Protein AF-A0A6B3HSZ7-F1 (afdb_monomer)

pLDDT: mean 77.11, std 15.92, range [40.75, 95.19]

Mean predicted aligned error: 15.11 Å

Solvent-accessible surface area (backbone atoms only — not comparable to full-atom values): 8327 Å² total; per-residue (Å²): 141,85,83,85,80,82,83,80,80,87,78,81,90,77,76,87,71,85,72,81,62,72,64,65,71,65,63,73,73,67,71,48,72,68,54,49,53,50,51,53,50,52,52,49,50,51,51,54,55,53,49,64,74,47,51,66,63,58,46,50,71,54,46,53,59,50,51,51,50,48,44,48,56,66,67,38,12,58,60,53,11,47,72,71,76,44,48,40,68,58,40,45,69,59,47,51,60,55,53,50,51,54,50,51,52,53,52,51,49,57,50,50,51,53,54,50,51,40,58,76,70,42,50,65,60,55,53,71,74,44,102,60,68,76,88,80,108

Sequence (137 aa):
MSSTTTTLPPAPAGSAGPAPSKAAVAEEGRIGLRANLRHIGALARRNLLQIKKDPESMFDVLLMPIVFIVLFVYVFGGSVGASLGGNRHDYVNYLVPGLMAMMGMNIAMAVGTGVNDDFRKGVMDRFRTMPIARSSV

Secondary structure (DSSP, 8-state):
------PPPPPP----PPPP-HHHHHHTT---HHHHHHHHHHHHHHHHHHHTT-HHHHHHHHHHHHHHHHIIIIIIHHHHHHHTTS-HHHHHHHHHHHHHHHHHHHHHHHHHHHHHHHHHTTHHHHHHHSS--GGG-

Foldseek 3Di:
DDDPDDDDDDDDDDDDDDDDPPVVVVVVPCCDPVNVVVVVVVVVVVVVVVCVVCVVVVCCLVVVLVVVCCCCLPVVLQVVCVVVVHHSVVSCVVVVVVSVVVVVVVVVVVVVVVVVVCVVVCVVVVCVPDPDDPVVD

Radius of gyration: 31.3 Å; Cα contacts (8 Å, |Δi|>4): 35; chains: 1; bounding box: 74×60×81 Å

Structure (mmCIF, N/CA/C/O backbone):
data_AF-A0A6B3HSZ7-F1
#
_entry.id   AF-A0A6B3HSZ7-F1
#
loop_
_atom_site.group_PDB
_atom_site.id
_atom_site.type_symbol
_atom_site.label_atom_id
_atom_site.label_alt_id
_atom_site.label_comp_id
_atom_site.label_asym_id
_atom_site.label_entity_id
_atom_site.label_seq_id
_atom_site.pdbx_PDB_ins_code
_atom_site.Cartn_x
_atom_site.Cartn_y
_atom_site.Cartn_z
_atom_site.occupancy
_atom_site.B_iso_or_equiv
_atom_site.auth_seq_id
_atom_site.auth_comp_id
_atom_site.auth_asym_id
_atom_site.auth_atom_id
_atom_site.pdbx_PDB_model_num
ATOM 1 N N . MET A 1 1 ? -50.588 41.895 49.022 1.00 47.69 1 MET A N 1
ATOM 2 C CA . MET A 1 1 ? -50.076 40.938 50.024 1.00 47.69 1 MET A CA 1
ATOM 3 C C . MET A 1 1 ? -50.797 39.626 49.811 1.00 47.69 1 MET A C 1
ATOM 5 O O . MET A 1 1 ? -52.017 39.675 49.779 1.00 47.69 1 MET A O 1
ATOM 9 N N . SER A 1 2 ? -50.056 38.543 49.560 1.00 40.84 2 SER A N 1
ATOM 10 C CA . SER A 1 2 ? -50.373 37.147 49.923 1.00 40.84 2 SER A CA 1
ATOM 11 C C . SER A 1 2 ? -49.455 36.224 49.125 1.00 40.84 2 SER A C 1
ATOM 13 O O . SER A 1 2 ? -49.777 35.769 48.033 1.00 40.84 2 SER A O 1
ATOM 15 N N . SER A 1 3 ? -48.258 36.035 49.672 1.00 44.22 3 SER A N 1
ATOM 16 C CA . SER A 1 3 ? -47.279 35.049 49.237 1.00 44.22 3 SER A CA 1
ATOM 17 C C . SER A 1 3 ? -47.717 33.690 49.784 1.00 44.22 3 SER A C 1
ATOM 19 O O . SER A 1 3 ? -47.671 33.474 50.993 1.00 44.22 3 SER A O 1
ATOM 21 N N . THR A 1 4 ? -48.178 32.784 48.924 1.00 44.56 4 THR A N 1
ATOM 22 C CA . THR A 1 4 ? -48.550 31.424 49.337 1.00 44.56 4 THR A CA 1
ATOM 23 C C . THR A 1 4 ? -47.287 30.572 49.432 1.00 44.56 4 THR A C 1
ATOM 25 O O . THR A 1 4 ? -46.839 29.969 48.461 1.00 44.56 4 THR A O 1
ATOM 28 N N . THR A 1 5 ? -46.684 30.574 50.619 1.00 46.56 5 THR A N 1
ATOM 29 C CA . THR A 1 5 ? -45.600 29.672 51.019 1.00 46.56 5 THR A CA 1
ATOM 30 C C . THR A 1 5 ? -46.191 28.295 51.318 1.00 46.56 5 THR A C 1
ATOM 32 O O . THR A 1 5 ? -46.771 28.085 52.380 1.00 46.56 5 THR A O 1
ATOM 35 N N . THR A 1 6 ? -46.051 27.351 50.389 1.00 46.28 6 THR A N 1
ATOM 36 C CA . THR A 1 6 ? -46.341 25.932 50.641 1.00 46.28 6 THR A CA 1
ATOM 37 C C . THR A 1 6 ? -45.108 25.284 51.268 1.00 46.28 6 THR A C 1
ATOM 39 O O . THR A 1 6 ? -44.075 25.138 50.618 1.00 46.28 6 THR A O 1
ATOM 42 N N . THR A 1 7 ? -45.204 24.919 52.544 1.00 40.75 7 THR A N 1
ATOM 43 C CA . THR A 1 7 ? -44.197 24.149 53.281 1.00 40.75 7 THR A CA 1
ATOM 44 C C . THR A 1 7 ? -44.330 22.657 52.950 1.00 40.75 7 THR A C 1
ATOM 46 O O . THR A 1 7 ? -45.409 22.078 53.062 1.00 40.75 7 THR A O 1
ATOM 49 N N . LEU A 1 8 ? -43.236 22.024 52.517 1.00 44.47 8 LEU A N 1
ATOM 50 C CA . LEU A 1 8 ? -43.167 20.579 52.266 1.00 44.47 8 LEU A CA 1
ATOM 51 C C . LEU A 1 8 ? -42.765 19.846 53.570 1.00 44.47 8 LEU A C 1
ATOM 53 O O . LEU A 1 8 ? -41.844 20.313 54.245 1.00 44.47 8 LEU A O 1
ATOM 57 N N . PRO A 1 9 ? -43.400 18.718 53.943 1.00 62.78 9 PRO A N 1
ATOM 58 C CA . PRO A 1 9 ? -42.983 17.903 55.088 1.00 62.78 9 PRO A CA 1
ATOM 59 C C . PRO A 1 9 ? -41.634 17.183 54.854 1.00 62.78 9 PRO A C 1
ATOM 61 O O . PRO A 1 9 ? -41.284 16.896 53.706 1.00 62.78 9 PRO A O 1
ATOM 64 N N . PRO A 1 10 ? -40.874 16.857 55.921 1.00 55.78 10 PRO A N 1
ATOM 65 C CA . PRO A 1 10 ? -39.601 16.146 55.808 1.00 55.78 10 PRO A CA 1
ATOM 66 C C . PRO A 1 10 ? -39.814 14.690 55.366 1.00 55.78 10 PRO A C 1
ATOM 68 O O . PRO A 1 10 ? -40.567 13.939 55.987 1.00 55.78 10 PRO A O 1
ATOM 71 N N . ALA A 1 11 ? -39.137 14.292 54.287 1.00 52.91 11 ALA A N 1
ATOM 72 C CA . ALA A 1 11 ? -39.151 12.922 53.783 1.00 52.91 11 ALA A CA 1
ATOM 73 C C . ALA A 1 11 ? -38.368 11.977 54.722 1.00 52.91 11 ALA A C 1
ATOM 75 O O . ALA A 1 11 ? -37.278 12.338 55.177 1.00 52.91 11 ALA A O 1
ATOM 76 N N . PRO A 1 12 ? -38.879 10.765 55.007 1.00 52.53 12 PRO A N 1
ATOM 77 C CA . PRO A 1 12 ? -38.176 9.788 55.828 1.00 52.53 12 PRO A CA 1
ATOM 78 C C . PRO A 1 12 ? -36.929 9.267 55.102 1.00 52.53 12 PRO A C 1
ATOM 80 O O . PRO A 1 12 ? -36.990 8.821 53.957 1.00 52.53 12 PRO A O 1
ATOM 83 N N . ALA A 1 13 ? -35.788 9.304 55.790 1.00 57.75 13 ALA A N 1
ATOM 84 C CA . ALA A 1 13 ? -34.566 8.632 55.372 1.00 57.75 13 ALA A CA 1
ATOM 85 C C . ALA A 1 13 ? -34.797 7.111 55.377 1.00 57.75 13 ALA A C 1
ATOM 87 O O . ALA A 1 13 ? -34.996 6.517 56.436 1.00 57.75 13 ALA A O 1
ATOM 88 N N . GLY A 1 14 ? -34.792 6.480 54.200 1.00 43.47 14 GLY A N 1
ATOM 89 C CA . GLY A 1 14 ? -35.093 5.055 54.080 1.00 43.47 14 GLY A CA 1
ATOM 90 C C . GLY A 1 14 ? -34.527 4.397 52.824 1.00 43.47 14 GLY A C 1
ATOM 91 O O . GLY A 1 14 ? -34.981 4.651 51.716 1.00 43.47 14 GLY A O 1
ATOM 92 N N . SER A 1 15 ? -33.586 3.480 53.059 1.00 44.62 15 SER A N 1
ATOM 93 C CA . SER A 1 15 ? -33.028 2.452 52.165 1.00 44.62 15 SER A CA 1
ATOM 94 C C . SER A 1 15 ? -32.170 2.917 50.981 1.00 44.62 15 SER A C 1
ATOM 96 O O . SER A 1 15 ? -32.644 3.193 49.884 1.00 44.62 15 SER A O 1
ATOM 98 N N . ALA A 1 16 ? -30.852 2.890 51.197 1.00 48.72 16 ALA A N 1
ATOM 99 C CA . ALA A 1 16 ? -29.875 2.751 50.128 1.00 48.72 16 ALA A CA 1
ATOM 100 C C . ALA A 1 16 ? -30.209 1.493 49.304 1.00 48.72 16 ALA A C 1
ATOM 102 O O . ALA A 1 16 ? -30.143 0.375 49.816 1.00 48.72 16 ALA A O 1
ATOM 103 N N . GLY A 1 17 ? -30.605 1.683 48.044 1.00 45.69 17 GLY A N 1
ATOM 104 C CA . GLY A 1 17 ? -30.780 0.588 47.092 1.00 45.69 17 GLY A CA 1
ATOM 105 C C . GLY A 1 17 ? -29.460 -0.168 46.886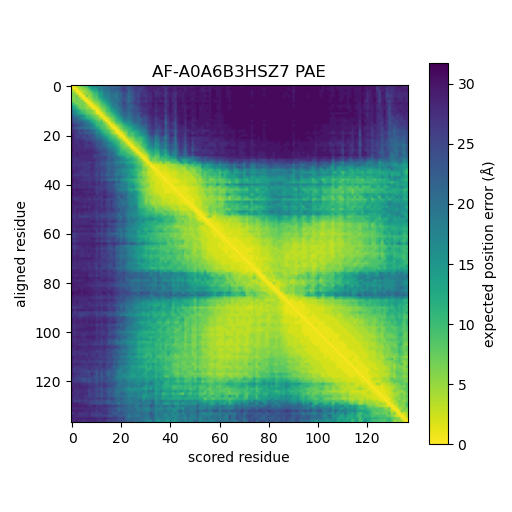 1.00 45.69 17 GLY A C 1
ATOM 106 O O . GLY A 1 17 ? -28.389 0.433 47.018 1.00 45.69 17 GLY A O 1
ATOM 107 N N . PRO A 1 18 ? -29.503 -1.479 46.590 1.00 52.59 18 PRO A N 1
ATOM 108 C CA . PRO A 1 18 ? -28.300 -2.284 46.447 1.00 52.59 18 PRO A CA 1
ATOM 109 C C . PRO A 1 18 ? -27.429 -1.701 45.332 1.00 52.59 18 PRO A C 1
ATOM 111 O O . PRO A 1 18 ? -27.864 -1.557 44.189 1.00 52.59 18 PRO A O 1
ATOM 114 N N . ALA A 1 19 ? -26.201 -1.327 45.694 1.00 52.53 19 ALA A N 1
ATOM 115 C CA . ALA A 1 19 ? -25.205 -0.829 44.760 1.00 52.53 19 ALA A CA 1
ATOM 116 C C . ALA A 1 19 ? -25.041 -1.825 43.596 1.00 52.53 19 ALA A C 1
ATOM 118 O O . ALA A 1 19 ? -25.022 -3.036 43.845 1.00 52.53 19 ALA A O 1
ATOM 119 N N . PRO A 1 20 ? -24.906 -1.359 42.339 1.00 55.16 20 PRO A N 1
ATOM 120 C CA . PRO A 1 20 ? -24.653 -2.249 41.218 1.00 55.16 20 PRO A CA 1
ATOM 121 C C . PRO A 1 20 ? -23.401 -3.069 41.529 1.00 55.16 20 PRO A C 1
ATOM 123 O O . PRO A 1 20 ? -22.331 -2.525 41.815 1.00 55.16 20 PRO A O 1
ATOM 126 N N . SER A 1 21 ? -23.572 -4.390 41.548 1.00 48.72 21 SER A N 1
ATOM 127 C CA . SER A 1 21 ? -22.512 -5.341 41.845 1.00 48.72 21 SER A CA 1
ATOM 128 C C . SER A 1 21 ? -21.332 -5.090 40.907 1.00 48.72 21 SER A C 1
ATOM 130 O O . SER A 1 21 ? -21.394 -5.397 39.716 1.00 48.72 21 SER A O 1
ATOM 132 N N . LYS A 1 22 ? -20.233 -4.552 41.454 1.00 53.38 22 LYS A N 1
ATOM 133 C CA . LYS A 1 22 ? -18.934 -4.393 40.772 1.00 53.38 22 LYS A CA 1
ATOM 134 C C . LYS A 1 22 ? -18.437 -5.697 40.126 1.00 53.38 22 LYS A C 1
ATOM 136 O O . LYS A 1 22 ? -17.559 -5.644 39.273 1.00 53.38 22 LYS A O 1
ATOM 141 N N . ALA A 1 23 ? -18.993 -6.848 40.512 1.00 48.41 23 ALA A N 1
ATOM 142 C CA . ALA A 1 23 ? -18.659 -8.148 39.950 1.00 48.41 23 ALA A CA 1
ATOM 143 C C . ALA A 1 23 ? -19.153 -8.338 38.503 1.00 48.41 23 ALA A C 1
ATOM 145 O O . ALA A 1 23 ? -18.459 -8.987 37.729 1.00 48.41 23 ALA A O 1
ATOM 146 N N . ALA A 1 24 ? -20.280 -7.731 38.104 1.00 49.28 24 ALA A N 1
ATOM 147 C CA . ALA A 1 24 ? -20.825 -7.90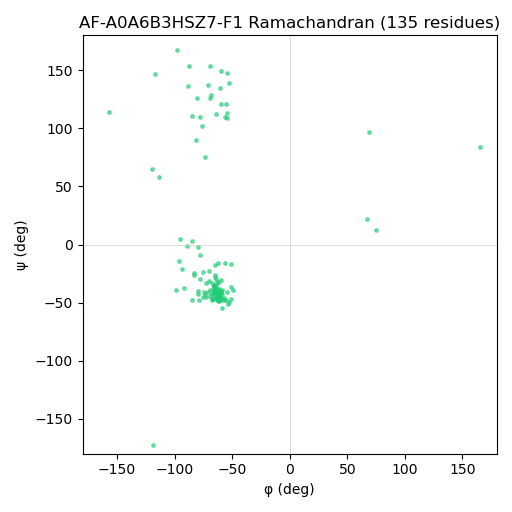6 36.750 1.00 49.28 24 ALA A CA 1
ATOM 148 C C . ALA A 1 24 ? -19.905 -7.306 35.667 1.00 49.28 24 ALA A C 1
ATOM 150 O O . ALA A 1 24 ? -19.708 -7.896 34.613 1.00 49.28 24 ALA A O 1
ATOM 151 N N . VAL A 1 25 ? -19.250 -6.180 35.971 1.00 52.31 25 VAL A N 1
ATOM 152 C CA . VAL A 1 25 ? -18.326 -5.489 35.050 1.00 52.31 25 VAL A CA 1
ATOM 153 C C . VAL A 1 25 ? -16.974 -6.212 34.938 1.00 52.31 25 VAL A C 1
ATOM 155 O O . VAL A 1 25 ? -16.267 -6.063 33.944 1.00 52.31 25 VAL A O 1
ATOM 158 N N . ALA A 1 26 ? -16.598 -7.008 35.945 1.00 51.28 26 ALA A N 1
ATOM 159 C CA . ALA A 1 26 ? -15.312 -7.705 35.981 1.00 51.28 26 ALA A CA 1
ATOM 160 C C . ALA A 1 26 ? -15.321 -9.030 35.191 1.00 51.28 26 ALA A C 1
ATOM 162 O O . ALA A 1 26 ? -14.273 -9.454 34.700 1.00 51.28 26 ALA A O 1
ATOM 163 N N . GLU A 1 27 ? -16.487 -9.671 35.039 1.00 52.56 27 GLU A N 1
ATOM 164 C CA . GLU A 1 27 ? -16.645 -10.907 34.253 1.00 52.56 27 GLU A CA 1
ATOM 165 C C . GLU A 1 27 ? -16.819 -10.667 32.745 1.00 52.56 27 GLU A C 1
ATOM 167 O O . GLU A 1 27 ? -16.429 -11.515 31.941 1.00 52.56 27 GLU A O 1
ATOM 172 N N . GLU A 1 28 ? -17.298 -9.486 32.344 1.00 54.91 28 GLU A N 1
ATOM 173 C CA . GLU A 1 28 ? -17.499 -9.084 30.939 1.00 54.91 28 GLU A CA 1
ATOM 174 C C . GLU A 1 28 ? -16.183 -9.052 30.117 1.00 54.91 28 GLU A C 1
ATOM 176 O O . GLU A 1 28 ? -16.187 -9.046 28.887 1.00 54.91 28 GLU A O 1
ATOM 181 N N . GLY A 1 29 ? -15.025 -9.056 30.792 1.00 58.62 29 GLY A N 1
ATOM 182 C CA . GLY A 1 29 ? -13.701 -8.836 30.201 1.00 58.62 29 GLY A CA 1
ATOM 183 C C . GLY A 1 29 ? -12.956 -10.074 29.685 1.00 58.62 29 GLY A C 1
ATOM 184 O O . GLY A 1 29 ? -11.845 -9.934 29.174 1.00 58.62 29 GLY A O 1
ATOM 185 N N . ARG A 1 30 ? -13.504 -11.292 29.799 1.00 60.66 30 ARG A N 1
ATOM 186 C CA . ARG A 1 30 ? -12.802 -12.527 29.382 1.00 60.66 30 ARG A CA 1
ATOM 187 C C . ARG A 1 30 ? -13.478 -13.193 28.193 1.00 60.66 30 ARG A C 1
ATOM 189 O O . ARG A 1 30 ? -13.840 -14.366 28.243 1.00 60.66 30 ARG A O 1
ATOM 196 N N . ILE A 1 31 ? -13.606 -12.461 27.086 1.00 62.91 31 ILE A N 1
ATOM 197 C CA . ILE A 1 31 ? -13.966 -13.055 25.794 1.00 62.91 31 ILE A CA 1
ATOM 198 C C . ILE A 1 31 ? -12.928 -14.146 25.494 1.00 62.91 31 ILE A C 1
ATOM 200 O O . ILE A 1 31 ? -11.753 -13.862 25.253 1.00 62.91 31 ILE A O 1
ATOM 204 N N . GLY A 1 32 ? -13.341 -15.415 25.552 1.00 74.19 32 GLY A N 1
ATOM 205 C CA . GLY A 1 32 ? -12.442 -16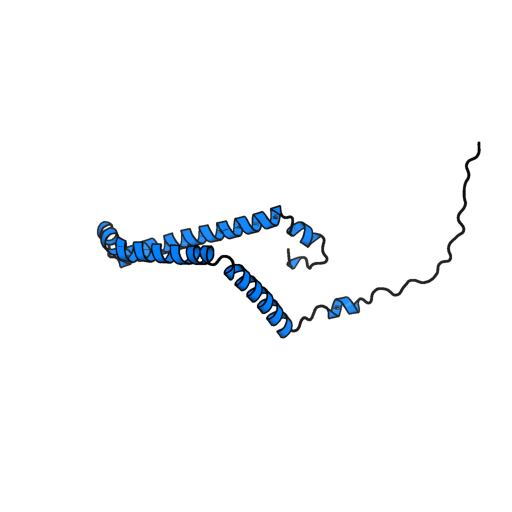.538 25.299 1.00 74.19 32 GLY A CA 1
ATOM 206 C C . GLY A 1 32 ? -11.761 -16.396 23.936 1.00 74.19 32 GLY A C 1
ATOM 207 O O . GLY A 1 32 ? -12.350 -15.873 22.990 1.00 74.19 32 GLY A O 1
ATOM 208 N N . LEU A 1 33 ? -10.525 -16.879 23.804 1.00 74.00 33 LEU A N 1
ATOM 209 C CA . LEU A 1 33 ? -9.720 -16.746 22.579 1.00 74.00 33 LEU A CA 1
ATOM 210 C C . LEU A 1 33 ? -10.489 -17.215 21.325 1.00 74.00 33 LEU A C 1
ATOM 212 O O . LEU A 1 33 ? -10.455 -16.573 20.280 1.00 74.00 33 LEU A O 1
ATOM 216 N N . ARG A 1 34 ? -11.303 -18.269 21.465 1.00 78.12 34 ARG A N 1
ATOM 217 C CA . ARG A 1 34 ? -12.209 -18.767 20.415 1.00 78.12 34 ARG A CA 1
ATOM 218 C C . ARG A 1 34 ? -13.312 -17.775 20.030 1.00 78.12 34 ARG A C 1
ATOM 220 O O . ARG A 1 34 ? -13.650 -17.679 18.856 1.00 78.12 34 ARG A O 1
ATOM 227 N N . ALA A 1 35 ? -13.880 -17.050 20.990 1.00 82.00 35 ALA A N 1
ATOM 228 C CA . ALA A 1 35 ? -14.881 -16.021 20.723 1.00 82.00 35 ALA A CA 1
ATOM 229 C C . ALA A 1 35 ? -14.242 -14.797 20.044 1.00 82.00 35 ALA A C 1
ATOM 231 O O . ALA A 1 35 ? -14.777 -14.325 19.045 1.00 82.00 35 ALA A O 1
ATOM 232 N N . ASN A 1 36 ? -13.047 -14.376 20.474 1.00 84.75 36 ASN A N 1
ATOM 233 C CA . ASN A 1 36 ? -12.271 -13.331 19.794 1.00 84.75 36 ASN A CA 1
ATOM 234 C C . ASN A 1 36 ? -11.983 -13.685 18.326 1.00 84.75 36 ASN A C 1
ATOM 236 O O . ASN A 1 36 ? -12.269 -12.894 17.430 1.00 84.75 36 ASN A O 1
ATOM 240 N N . LEU A 1 37 ? -11.511 -14.907 18.057 1.00 86.88 37 LEU A N 1
ATOM 241 C CA . LEU A 1 37 ? -11.274 -15.376 16.688 1.00 86.88 37 LEU A CA 1
ATOM 242 C C . LEU A 1 37 ? -12.560 -15.400 15.845 1.00 86.88 37 LEU A C 1
ATOM 244 O O . LEU A 1 37 ? -12.534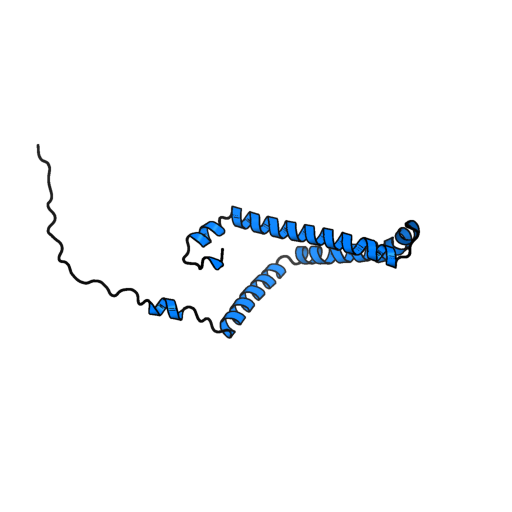 -15.024 14.674 1.00 86.88 37 LEU A O 1
ATOM 248 N N . ARG A 1 38 ? -13.703 -15.783 16.432 1.00 88.00 38 ARG A N 1
ATOM 249 C CA . ARG A 1 38 ? -15.008 -15.732 15.749 1.00 88.00 38 ARG A CA 1
ATOM 250 C C . ARG A 1 38 ? -15.433 -14.301 15.420 1.00 88.00 38 ARG A C 1
ATOM 252 O O . ARG A 1 38 ? -15.957 -14.074 14.332 1.00 88.00 38 ARG A O 1
ATOM 259 N N . HIS A 1 39 ? -15.195 -13.349 16.318 1.00 85.50 39 HIS A N 1
ATOM 260 C CA . HIS A 1 39 ? -15.496 -11.935 16.087 1.00 85.50 39 HIS A CA 1
ATOM 261 C C . HIS A 1 39 ? -14.610 -11.331 14.995 1.00 85.50 39 HIS A C 1
ATOM 263 O O . HIS A 1 39 ? -15.137 -10.724 14.063 1.00 85.50 39 HIS A O 1
ATOM 269 N N . ILE A 1 40 ? -13.295 -11.563 15.054 1.00 87.81 40 ILE A N 1
ATOM 270 C CA . ILE A 1 40 ? -12.347 -11.146 14.011 1.00 87.81 40 ILE A CA 1
ATOM 271 C C . ILE A 1 40 ? -12.758 -11.746 12.663 1.00 87.81 40 ILE A C 1
ATOM 273 O O . ILE A 1 40 ? -12.846 -11.029 11.672 1.00 87.81 40 ILE A O 1
ATOM 277 N N . GLY A 1 41 ? -13.098 -13.038 12.633 1.00 91.50 41 GLY A N 1
ATOM 278 C CA . GLY A 1 41 ? -13.568 -13.714 11.425 1.00 91.50 41 GLY A CA 1
ATOM 279 C C . GLY A 1 41 ? -14.873 -13.132 10.870 1.00 91.50 41 GLY A C 1
ATOM 280 O O . GLY A 1 41 ? -15.004 -12.961 9.660 1.00 91.50 41 GLY A O 1
ATOM 281 N N . ALA A 1 42 ? -15.833 -12.776 11.728 1.00 88.56 42 ALA A N 1
ATOM 282 C CA . ALA A 1 42 ? -17.086 -12.148 11.307 1.00 88.56 42 ALA A CA 1
ATOM 283 C C . ALA A 1 42 ? -16.868 -10.732 10.745 1.00 88.56 42 ALA A C 1
ATOM 285 O O . ALA A 1 42 ? -17.437 -10.388 9.706 1.00 88.56 42 ALA A O 1
ATOM 286 N N . LEU A 1 43 ? -16.013 -9.934 11.392 1.00 86.50 43 LEU A N 1
ATOM 287 C CA . LEU A 1 43 ? -15.595 -8.611 10.919 1.00 86.50 43 LEU A CA 1
ATOM 288 C C . LEU A 1 43 ? -14.858 -8.708 9.578 1.00 86.50 43 LEU A C 1
ATOM 290 O O . LEU A 1 43 ? -15.214 -7.996 8.641 1.00 86.50 43 LEU A O 1
ATOM 294 N N . ALA A 1 44 ? -13.903 -9.632 9.455 1.00 86.81 44 ALA A N 1
ATOM 295 C CA . ALA A 1 44 ? -13.167 -9.885 8.219 1.00 86.81 44 ALA A CA 1
ATOM 296 C C . ALA A 1 44 ? -14.104 -10.332 7.090 1.00 86.81 44 ALA A C 1
ATOM 298 O O . ALA A 1 44 ? -14.041 -9.795 5.988 1.00 86.81 44 ALA A O 1
ATOM 299 N N . ARG A 1 45 ? -15.043 -11.247 7.369 1.00 88.38 45 ARG A N 1
ATOM 300 C CA . ARG A 1 45 ? -16.048 -11.690 6.393 1.00 88.38 45 ARG A CA 1
ATOM 301 C C . ARG A 1 45 ? -16.931 -10.535 5.933 1.00 88.38 45 ARG A C 1
ATOM 303 O O . ARG A 1 45 ? -17.198 -10.423 4.740 1.00 88.38 45 ARG A O 1
ATOM 310 N N . ARG A 1 46 ? -17.382 -9.675 6.853 1.00 88.25 46 ARG A N 1
ATOM 311 C CA . ARG A 1 46 ? -18.153 -8.469 6.515 1.00 88.25 46 ARG A CA 1
ATOM 312 C C . ARG A 1 46 ? -17.342 -7.534 5.618 1.00 88.25 46 ARG A C 1
ATOM 314 O O . ARG A 1 46 ? -17.883 -7.059 4.627 1.00 88.25 46 ARG A O 1
ATOM 321 N N . ASN A 1 47 ? -16.071 -7.301 5.941 1.00 80.00 47 ASN A N 1
ATOM 322 C CA . ASN A 1 47 ? -15.186 -6.453 5.144 1.00 80.00 47 ASN A CA 1
ATOM 323 C C . ASN A 1 47 ? -14.964 -7.041 3.737 1.00 80.00 47 ASN A C 1
ATOM 325 O O . ASN A 1 47 ? -15.102 -6.347 2.738 1.00 80.00 47 ASN A O 1
ATOM 329 N N . LEU A 1 48 ? -14.768 -8.357 3.640 1.00 80.94 48 LEU A N 1
ATOM 330 C CA . LEU A 1 48 ? -14.627 -9.061 2.363 1.00 80.94 48 LEU A CA 1
ATOM 331 C C . LEU A 1 48 ? -15.913 -9.027 1.517 1.00 80.94 48 LEU A C 1
ATOM 333 O O . LEU A 1 48 ? -15.865 -8.898 0.297 1.00 80.94 48 LEU A O 1
ATOM 337 N N . LEU A 1 49 ? -17.083 -9.107 2.155 1.00 82.12 49 LEU A N 1
ATOM 338 C CA . LEU A 1 49 ? -18.379 -8.920 1.493 1.00 82.12 49 LEU A CA 1
ATOM 339 C C . LEU A 1 49 ? -18.582 -7.478 1.017 1.00 82.12 49 LEU A C 1
ATOM 341 O O . LEU A 1 49 ? -19.230 -7.273 -0.004 1.00 82.12 49 LEU A O 1
ATOM 345 N N . GLN A 1 50 ? -18.049 -6.496 1.747 1.00 76.12 50 GLN A N 1
ATOM 346 C CA . GLN A 1 50 ? -18.064 -5.087 1.355 1.00 76.12 50 GLN A CA 1
ATOM 347 C C . GLN A 1 50 ? -17.202 -4.869 0.108 1.00 76.12 50 GLN A C 1
ATOM 349 O O . GLN A 1 50 ? -17.681 -4.301 -0.864 1.00 76.12 50 GLN A O 1
ATOM 354 N N . ILE A 1 51 ? -15.990 -5.425 0.102 1.00 76.19 51 ILE A N 1
ATOM 355 C CA . ILE A 1 51 ? -15.087 -5.467 -1.055 1.00 76.19 51 ILE A CA 1
ATOM 356 C C . ILE A 1 51 ? -15.774 -6.086 -2.282 1.00 76.19 51 ILE A C 1
ATOM 358 O O . ILE A 1 51 ? -15.661 -5.578 -3.392 1.00 76.19 51 ILE A O 1
ATOM 362 N N . LYS A 1 52 ? -16.554 -7.155 -2.085 1.00 77.31 52 LYS A N 1
ATOM 363 C CA . LYS A 1 52 ? -17.283 -7.830 -3.168 1.00 77.31 52 LYS A CA 1
ATOM 364 C C . LYS A 1 52 ? -18.374 -6.961 -3.819 1.00 77.31 52 LYS A C 1
ATOM 366 O O . LYS A 1 52 ? -18.836 -7.317 -4.899 1.00 77.31 52 LYS A O 1
ATOM 371 N N . LYS A 1 53 ? -18.821 -5.872 -3.179 1.00 82.12 53 LYS A N 1
ATOM 372 C CA . LYS A 1 53 ? -19.832 -4.966 -3.753 1.00 82.12 53 LYS A CA 1
ATOM 373 C C . LYS A 1 53 ? -19.253 -4.020 -4.802 1.00 82.12 53 LYS A C 1
ATOM 375 O O . LYS A 1 53 ? -19.971 -3.721 -5.744 1.00 82.12 53 LYS A O 1
ATOM 380 N N . ASP A 1 54 ? -17.977 -3.656 -4.674 1.00 82.38 54 ASP A N 1
ATOM 381 C CA . ASP A 1 54 ? -17.245 -2.824 -5.637 1.00 82.38 54 ASP A CA 1
ATOM 382 C C . ASP A 1 54 ? -16.028 -3.583 -6.198 1.00 82.38 54 ASP A C 1
ATOM 384 O O . ASP A 1 54 ? -14.874 -3.211 -5.958 1.00 82.38 54 ASP A O 1
ATOM 388 N N . PRO A 1 55 ? -16.254 -4.682 -6.948 1.00 79.69 55 PRO A N 1
ATOM 389 C CA . PRO A 1 55 ? -15.164 -5.474 -7.508 1.00 79.69 55 PRO A CA 1
ATOM 390 C C . PRO A 1 55 ? -14.351 -4.687 -8.543 1.00 79.69 55 PRO A C 1
ATOM 392 O O . PRO A 1 55 ? -13.164 -4.952 -8.698 1.00 79.69 55 PRO A O 1
ATOM 395 N N . GLU A 1 56 ? -14.965 -3.713 -9.221 1.00 85.56 56 GLU A N 1
ATOM 396 C CA . GLU A 1 56 ? -14.308 -2.855 -10.210 1.00 85.56 56 GLU A CA 1
ATOM 397 C C . GLU A 1 56 ? -13.167 -2.043 -9.587 1.00 85.56 56 GLU A C 1
ATOM 399 O O . GLU A 1 56 ? -12.044 -2.093 -10.078 1.00 85.56 56 GLU A O 1
ATOM 404 N N . SER A 1 57 ? -13.413 -1.378 -8.452 1.00 82.94 57 SER A N 1
ATOM 405 C CA . SER A 1 57 ? -12.387 -0.586 -7.762 1.00 82.94 57 SER A CA 1
ATOM 406 C C . SER A 1 57 ? -11.218 -1.452 -7.285 1.00 82.94 57 SER A C 1
ATOM 408 O O . SER A 1 57 ? -10.057 -1.082 -7.449 1.00 82.94 57 SER A O 1
ATOM 410 N N . MET A 1 58 ? -11.503 -2.640 -6.743 1.00 83.12 58 MET A N 1
ATOM 411 C CA . MET A 1 58 ? -10.456 -3.591 -6.355 1.00 83.12 58 MET A CA 1
ATOM 412 C C . MET A 1 58 ? -9.660 -4.108 -7.548 1.00 83.12 58 MET A C 1
ATOM 414 O O . MET A 1 58 ? -8.447 -4.289 -7.441 1.00 83.12 58 MET A O 1
ATOM 418 N N . PHE A 1 59 ? -10.334 -4.363 -8.668 1.00 87.62 59 PHE A N 1
ATOM 419 C CA . PHE A 1 59 ? -9.675 -4.795 -9.887 1.00 87.62 59 PHE A CA 1
ATOM 420 C C . PHE A 1 59 ? -8.745 -3.705 -10.407 1.00 87.62 59 PHE A C 1
ATOM 422 O O . PHE A 1 59 ? -7.598 -4.008 -10.702 1.00 87.62 59 PHE A O 1
ATOM 429 N N . ASP A 1 60 ? -9.185 -2.448 -10.433 1.00 86.19 60 ASP A N 1
ATOM 430 C CA . ASP A 1 60 ? -8.377 -1.333 -10.925 1.00 86.19 60 ASP A CA 1
ATOM 431 C C . ASP A 1 60 ? -7.122 -1.112 -10.061 1.00 86.19 60 ASP A C 1
ATOM 433 O O . ASP A 1 60 ? -6.008 -1.067 -10.581 1.00 86.19 60 ASP A O 1
ATOM 437 N N . VAL A 1 61 ? -7.262 -1.134 -8.728 1.00 85.44 61 VAL A N 1
ATOM 438 C CA . VAL A 1 61 ? -6.133 -1.006 -7.781 1.00 85.44 61 VAL A CA 1
ATOM 439 C C . VAL A 1 61 ? -5.079 -2.107 -7.958 1.00 85.44 61 VAL A C 1
ATOM 441 O O . VAL A 1 61 ? -3.902 -1.864 -7.703 1.00 85.44 61 VAL A O 1
ATOM 444 N N . LEU A 1 62 ? -5.466 -3.308 -8.396 1.00 87.75 62 LEU A N 1
ATOM 445 C CA . LEU A 1 62 ? -4.543 -4.428 -8.626 1.00 87.75 62 LEU A CA 1
ATOM 446 C C . LEU A 1 62 ? -4.022 -4.487 -10.067 1.00 87.75 62 LEU A C 1
ATOM 448 O O . LEU A 1 62 ? -2.855 -4.815 -10.291 1.00 87.75 62 LEU A O 1
ATOM 452 N N . LEU A 1 63 ? -4.869 -4.171 -11.044 1.00 91.62 63 LEU A N 1
ATOM 453 C CA . LEU A 1 63 ? -4.568 -4.268 -12.466 1.00 91.62 63 LEU A CA 1
ATOM 454 C C . LEU A 1 63 ? -3.595 -3.173 -12.900 1.00 91.62 63 LEU A C 1
ATOM 456 O O . LEU A 1 63 ? -2.623 -3.477 -13.592 1.00 91.62 63 LEU A O 1
ATOM 460 N N . MET A 1 64 ? -3.817 -1.925 -12.474 1.00 89.88 64 MET A N 1
ATOM 461 C CA . MET A 1 64 ? -2.962 -0.790 -12.837 1.00 89.88 64 MET A CA 1
ATOM 462 C C . MET A 1 64 ? -1.476 -1.039 -12.516 1.00 89.88 64 MET A C 1
ATOM 464 O O . MET A 1 64 ? -0.647 -0.925 -13.425 1.00 89.88 64 MET A O 1
ATOM 468 N N . PRO A 1 65 ? -1.110 -1.463 -11.287 1.00 87.38 65 PRO A N 1
ATOM 469 C CA . PRO A 1 65 ? 0.251 -1.875 -10.940 1.00 87.38 65 PRO A CA 1
ATOM 470 C C . PRO A 1 65 ? 0.855 -2.907 -11.893 1.00 87.38 65 PRO A C 1
ATOM 472 O O . PRO A 1 65 ? 1.993 -2.757 -12.337 1.00 87.38 65 PRO A O 1
ATOM 475 N N . ILE A 1 66 ? 0.095 -3.955 -12.217 1.00 91.12 66 ILE A N 1
ATOM 476 C CA . ILE A 1 66 ? 0.562 -5.061 -13.056 1.00 91.12 66 ILE A CA 1
ATOM 477 C C . ILE A 1 66 ? 0.802 -4.568 -14.481 1.00 91.12 66 ILE A C 1
ATOM 479 O O . ILE A 1 66 ? 1.853 -4.850 -15.052 1.00 91.12 66 ILE A O 1
ATOM 483 N N . VAL A 1 67 ? -0.136 -3.801 -15.041 1.00 92.00 67 VAL A N 1
ATOM 484 C CA . VAL A 1 67 ? -0.013 -3.234 -16.390 1.00 92.00 67 VAL A CA 1
ATOM 485 C C . VAL A 1 67 ? 1.209 -2.325 -16.480 1.00 92.00 67 VAL A C 1
ATOM 487 O O . VAL A 1 67 ? 1.993 -2.461 -17.418 1.00 92.00 67 VAL A O 1
ATOM 490 N N . PHE A 1 68 ? 1.426 -1.457 -15.487 1.00 88.69 68 PHE A N 1
ATOM 491 C CA . PHE A 1 68 ? 2.612 -0.603 -15.428 1.00 88.69 68 PHE A CA 1
ATOM 492 C C . PHE A 1 68 ? 3.903 -1.422 -15.380 1.00 88.69 68 PHE A C 1
ATOM 494 O O . PHE A 1 68 ? 4.818 -1.165 -16.161 1.00 88.69 68 PHE A O 1
ATOM 501 N N . ILE A 1 69 ? 3.980 -2.439 -14.518 1.00 88.12 69 ILE A N 1
ATOM 502 C CA . ILE A 1 69 ? 5.161 -3.308 -14.437 1.00 88.12 69 ILE A CA 1
ATOM 503 C C . ILE A 1 69 ? 5.391 -4.017 -15.773 1.00 88.12 69 ILE A C 1
ATOM 505 O O . ILE A 1 69 ? 6.514 -4.029 -16.269 1.00 88.12 69 ILE A O 1
ATOM 509 N N . VAL A 1 70 ? 4.350 -4.572 -16.396 1.00 91.00 70 VAL A N 1
ATOM 510 C CA . VAL A 1 70 ? 4.485 -5.262 -17.684 1.00 91.00 70 VAL A CA 1
ATOM 511 C C . VAL A 1 70 ? 4.977 -4.302 -18.769 1.00 91.00 70 VAL A C 1
ATOM 513 O O . VAL A 1 70 ? 5.946 -4.607 -19.462 1.00 91.00 70 VAL A O 1
ATOM 516 N N . LEU A 1 71 ? 4.367 -3.123 -18.883 1.00 89.44 71 LEU A N 1
ATOM 517 C CA . LEU A 1 71 ? 4.748 -2.103 -19.855 1.00 89.44 71 LEU A CA 1
ATOM 518 C C . LEU A 1 71 ? 6.208 -1.669 -19.660 1.00 89.44 71 LEU A C 1
ATOM 520 O O . LEU A 1 71 ? 7.025 -1.769 -20.575 1.00 89.44 71 LEU A O 1
ATOM 524 N N . PHE A 1 72 ? 6.575 -1.237 -18.457 1.00 85.56 72 PHE A N 1
ATOM 525 C CA . PHE A 1 72 ? 7.913 -0.712 -18.208 1.00 85.56 72 PHE A CA 1
ATOM 526 C C . PHE A 1 72 ? 8.996 -1.788 -18.267 1.00 85.56 72 PHE A C 1
ATOM 528 O O . PHE A 1 72 ? 10.062 -1.554 -18.829 1.00 85.56 72 PHE A O 1
ATOM 535 N N . VAL A 1 73 ? 8.732 -2.993 -17.760 1.00 85.88 73 VAL A N 1
ATOM 536 C CA . VAL A 1 73 ? 9.734 -4.063 -17.735 1.00 85.88 73 VAL A CA 1
ATOM 537 C C . VAL A 1 73 ? 9.865 -4.752 -19.091 1.00 85.88 73 VAL A C 1
ATOM 539 O O . VAL A 1 73 ? 10.985 -5.087 -19.474 1.00 85.88 73 VAL A O 1
ATOM 542 N N . TYR A 1 74 ? 8.771 -5.012 -19.817 1.00 86.75 74 TYR A N 1
ATOM 543 C CA . TYR A 1 74 ? 8.803 -5.788 -21.068 1.00 86.75 74 TYR A CA 1
ATOM 544 C C . TYR A 1 74 ? 8.797 -4.930 -22.329 1.00 86.75 74 TYR A C 1
ATOM 546 O O . TYR A 1 74 ? 9.517 -5.270 -23.264 1.00 86.75 74 TYR A O 1
ATOM 554 N N . VAL A 1 75 ? 8.039 -3.832 -22.367 1.00 86.56 75 VAL A N 1
ATOM 555 C CA . VAL A 1 75 ? 7.963 -2.973 -23.562 1.00 86.56 75 VAL A CA 1
ATOM 556 C C . VAL A 1 75 ? 9.108 -1.964 -23.573 1.00 86.56 75 VAL A C 1
ATOM 558 O O . VAL A 1 75 ? 9.813 -1.842 -24.572 1.00 86.56 75 VAL A O 1
ATOM 561 N N . PHE A 1 76 ? 9.342 -1.278 -22.452 1.00 83.50 76 PHE A N 1
ATOM 562 C CA . PHE A 1 76 ? 10.377 -0.240 -22.368 1.00 83.50 76 PHE A CA 1
ATOM 563 C C . PHE A 1 76 ? 11.725 -0.734 -21.847 1.00 83.50 76 PHE A C 1
ATOM 565 O O . PHE A 1 76 ? 12.749 -0.124 -22.137 1.00 83.50 76 PHE A O 1
ATOM 572 N N . GLY A 1 77 ? 11.769 -1.857 -21.129 1.00 80.38 77 GLY A N 1
ATOM 573 C CA . GLY A 1 77 ? 12.989 -2.285 -20.446 1.00 80.38 77 GLY A CA 1
ATOM 574 C C . GLY A 1 77 ? 14.179 -2.557 -21.367 1.00 80.38 77 GLY A C 1
ATOM 575 O O . GLY A 1 77 ? 15.316 -2.315 -20.975 1.00 80.38 77 GLY A O 1
ATOM 576 N N . GLY A 1 78 ? 13.937 -3.028 -22.594 1.00 78.69 78 GLY A N 1
ATOM 577 C CA . GLY A 1 78 ? 14.995 -3.243 -23.586 1.00 78.69 78 GLY A CA 1
ATOM 578 C C . GLY A 1 78 ? 15.453 -1.955 -24.277 1.00 78.69 78 GLY A C 1
ATOM 579 O O . GLY A 1 78 ? 16.649 -1.704 -24.369 1.00 78.69 78 GLY A O 1
ATOM 580 N N . SER A 1 79 ? 14.513 -1.127 -24.741 1.00 80.12 79 SER A N 1
ATOM 581 C CA . SER A 1 79 ? 14.804 0.094 -25.507 1.00 80.12 79 SER A CA 1
ATOM 582 C C . SER A 1 79 ? 15.324 1.232 -24.630 1.00 80.12 79 SER A C 1
ATOM 584 O O . SER A 1 79 ? 16.320 1.870 -24.964 1.00 80.12 79 SER A O 1
ATOM 586 N N . VAL A 1 80 ? 14.687 1.461 -23.481 1.00 81.12 80 VAL A N 1
ATOM 587 C CA . VAL A 1 80 ? 15.072 2.509 -22.531 1.00 81.12 80 VAL A CA 1
ATOM 588 C C . VAL A 1 80 ? 16.331 2.102 -21.773 1.00 81.12 80 VAL A C 1
ATOM 590 O O . VAL A 1 80 ? 17.238 2.916 -21.650 1.00 81.12 80 VAL A O 1
ATOM 593 N N . GLY A 1 81 ? 16.451 0.836 -21.355 1.00 79.69 81 GLY A N 1
ATOM 594 C CA . GLY A 1 81 ? 17.686 0.328 -20.747 1.00 79.69 81 GLY A CA 1
ATOM 595 C C . GLY A 1 81 ? 18.905 0.540 -21.649 1.00 79.69 81 GLY A C 1
ATOM 596 O O . GLY A 1 81 ? 19.893 1.127 -21.207 1.00 79.69 81 GLY A O 1
ATOM 597 N N . ALA A 1 82 ? 18.787 0.182 -22.933 1.00 78.44 82 ALA A N 1
ATOM 598 C CA . ALA A 1 82 ? 19.839 0.418 -23.921 1.00 78.44 82 ALA A CA 1
ATOM 599 C C . ALA A 1 82 ? 20.117 1.916 -24.149 1.00 78.44 82 ALA A C 1
ATOM 601 O O . ALA A 1 82 ? 21.274 2.314 -24.267 1.00 78.44 82 ALA A O 1
ATOM 602 N N . SER A 1 83 ? 19.082 2.766 -24.158 1.00 79.94 83 SER A N 1
ATOM 603 C CA . SER A 1 83 ? 19.239 4.224 -24.275 1.00 79.94 83 SER A CA 1
ATOM 604 C C . SER A 1 83 ? 19.955 4.859 -23.078 1.00 79.94 83 SER A C 1
ATOM 606 O O . SER A 1 83 ? 20.552 5.922 -23.237 1.00 79.94 83 SER A O 1
ATOM 608 N N . LEU A 1 84 ? 19.892 4.245 -21.895 1.00 79.62 84 LEU A N 1
ATOM 609 C CA . LEU A 1 84 ? 20.635 4.671 -20.705 1.00 79.62 84 LEU A CA 1
ATOM 610 C C . LEU A 1 84 ? 22.066 4.098 -20.662 1.00 79.62 84 LEU A C 1
ATOM 612 O O . LEU A 1 84 ? 22.784 4.326 -19.691 1.00 79.62 84 LEU A O 1
ATOM 616 N N . GLY A 1 85 ? 22.493 3.365 -21.697 1.00 76.06 85 GLY A N 1
ATOM 617 C CA . GLY A 1 85 ? 23.814 2.735 -21.764 1.00 76.06 85 GLY A CA 1
ATOM 618 C C . GLY A 1 85 ? 23.960 1.487 -20.887 1.00 76.06 85 GLY A C 1
ATOM 619 O O . GLY A 1 85 ? 25.079 1.028 -20.673 1.00 76.06 85 GLY A O 1
ATOM 620 N N . GLY A 1 86 ? 22.850 0.948 -20.374 1.00 79.88 86 GLY A N 1
ATOM 621 C CA . GLY A 1 86 ? 22.817 -0.244 -19.527 1.00 79.88 86 GLY A CA 1
ATOM 622 C C . GLY A 1 86 ? 22.013 -1.388 -20.143 1.00 79.88 86 GLY A C 1
ATOM 623 O O . GLY A 1 86 ? 21.556 -1.330 -21.285 1.00 79.88 86 GLY A O 1
ATOM 624 N N . ASN A 1 87 ? 21.815 -2.447 -19.361 1.00 83.69 87 ASN A N 1
ATOM 625 C CA . ASN A 1 87 ? 20.969 -3.570 -19.749 1.00 83.69 87 ASN A CA 1
ATOM 626 C C . ASN A 1 87 ? 19.568 -3.442 -19.141 1.00 83.69 87 ASN A C 1
ATOM 628 O O . ASN A 1 87 ? 19.324 -2.687 -18.199 1.00 83.69 87 ASN A O 1
ATOM 632 N N . ARG A 1 88 ? 18.629 -4.259 -19.633 1.00 83.06 88 ARG A N 1
ATOM 633 C CA . ARG A 1 88 ? 17.260 -4.342 -1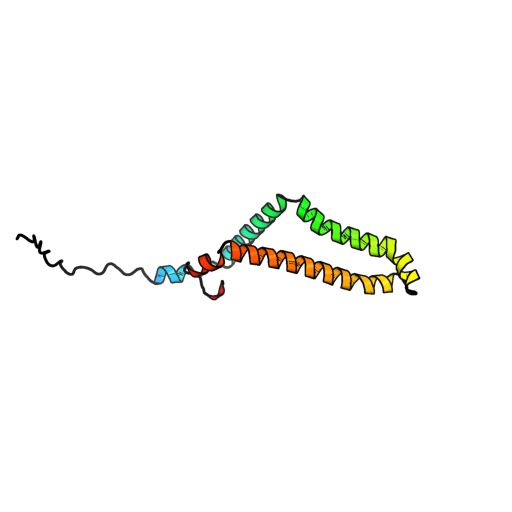9.093 1.00 83.06 88 ARG A CA 1
ATOM 634 C C . ARG A 1 88 ? 17.230 -4.512 -17.571 1.00 83.06 88 ARG A C 1
ATOM 636 O O . ARG A 1 88 ? 16.381 -3.931 -16.908 1.00 83.06 88 ARG A O 1
ATOM 643 N N . HIS A 1 89 ? 18.148 -5.304 -17.024 1.00 85.44 89 HIS A N 1
ATOM 644 C CA . HIS A 1 89 ? 18.227 -5.563 -15.589 1.00 85.44 89 HIS A CA 1
ATOM 645 C C . HIS A 1 89 ? 18.555 -4.296 -14.781 1.00 85.44 89 HIS A C 1
ATOM 647 O O . HIS A 1 89 ? 17.928 -4.041 -13.755 1.00 85.44 89 HIS A O 1
ATOM 653 N N . ASP A 1 90 ? 19.469 -3.463 -15.280 1.00 86.75 90 ASP A N 1
ATOM 654 C CA . ASP A 1 90 ? 19.864 -2.211 -14.627 1.00 86.75 90 ASP A CA 1
ATOM 655 C C . ASP A 1 90 ? 18.706 -1.209 -14.624 1.00 86.75 90 ASP A C 1
ATOM 657 O O . ASP A 1 90 ? 18.429 -0.561 -13.616 1.00 86.75 90 ASP A O 1
ATOM 661 N N . TYR A 1 91 ? 17.955 -1.161 -15.727 1.00 87.31 91 TYR A N 1
ATOM 662 C CA . TYR A 1 91 ? 16.753 -0.341 -15.827 1.00 87.31 91 TYR A CA 1
ATOM 663 C C . TYR A 1 91 ? 15.649 -0.778 -14.854 1.00 87.31 91 TYR A C 1
ATOM 665 O O . TYR A 1 91 ? 15.035 0.063 -14.199 1.00 87.31 91 TYR A O 1
ATOM 673 N N . VAL A 1 92 ? 15.410 -2.086 -14.712 1.00 87.62 92 VAL A N 1
ATOM 674 C CA . VAL A 1 92 ? 14.426 -2.607 -13.747 1.00 87.62 92 VAL A CA 1
ATOM 675 C C . VAL A 1 92 ? 14.832 -2.251 -12.316 1.00 87.62 92 VAL A C 1
ATOM 677 O O . VAL A 1 92 ? 13.996 -1.761 -11.558 1.00 87.62 92 VAL A O 1
ATOM 680 N N . ASN A 1 93 ? 16.107 -2.420 -11.957 1.00 88.69 93 ASN A N 1
ATOM 681 C CA . ASN A 1 93 ? 16.608 -2.071 -10.623 1.00 88.69 93 ASN A CA 1
ATOM 682 C C . ASN A 1 93 ? 16.515 -0.572 -10.319 1.00 88.69 93 ASN A C 1
ATOM 684 O O . ASN A 1 93 ? 16.328 -0.194 -9.165 1.00 88.69 93 ASN A O 1
ATOM 688 N N . TYR A 1 94 ? 16.606 0.276 -11.343 1.00 86.88 94 TYR A N 1
ATOM 689 C CA . TYR A 1 94 ? 16.371 1.710 -11.214 1.00 86.88 94 TYR A CA 1
ATOM 690 C C . TYR A 1 94 ? 14.877 2.051 -11.052 1.00 86.88 94 TYR A C 1
ATOM 692 O O . TYR A 1 94 ? 14.510 2.872 -10.212 1.00 86.88 94 TYR A O 1
ATOM 700 N N . LEU A 1 95 ? 13.997 1.409 -11.824 1.00 88.19 95 LEU A N 1
ATOM 701 C CA . LEU A 1 95 ? 12.577 1.764 -11.902 1.00 88.19 95 LEU A CA 1
ATOM 702 C C . LEU A 1 95 ? 11.739 1.236 -10.731 1.00 88.19 95 LEU A C 1
ATOM 704 O O . LEU A 1 95 ? 10.884 1.952 -10.207 1.00 88.19 95 LEU A O 1
ATOM 708 N N . VAL A 1 96 ? 11.971 -0.012 -10.314 1.00 88.25 96 VAL A N 1
ATOM 709 C CA . VAL A 1 96 ? 11.198 -0.688 -9.258 1.00 88.25 96 VAL A CA 1
ATOM 710 C C . VAL A 1 96 ? 11.106 0.122 -7.954 1.00 88.25 96 VAL A C 1
ATOM 712 O O . VAL A 1 96 ? 9.986 0.300 -7.470 1.00 88.25 96 VAL A O 1
ATOM 715 N N . PRO A 1 97 ? 12.201 0.656 -7.372 1.00 91.06 97 PRO A N 1
ATOM 716 C CA . PRO A 1 97 ? 12.104 1.428 -6.132 1.00 91.06 97 PRO A CA 1
ATOM 717 C C . PRO A 1 97 ? 11.288 2.720 -6.292 1.00 91.06 97 PRO A C 1
ATOM 719 O O . PRO A 1 97 ? 10.5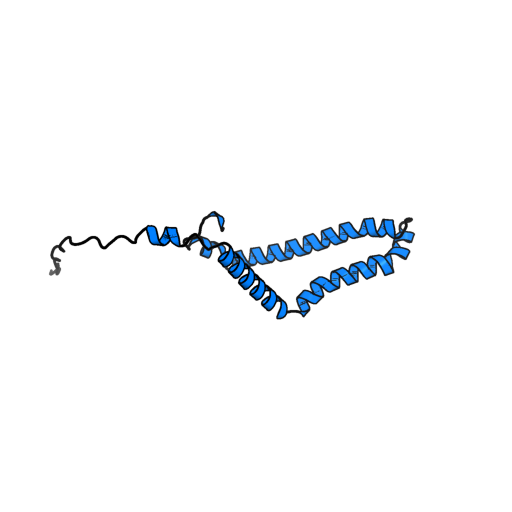46 3.082 -5.379 1.00 91.06 97 PRO A O 1
ATOM 722 N N . GLY A 1 98 ? 11.353 3.384 -7.452 1.00 91.25 98 GLY A N 1
ATOM 723 C CA . GLY A 1 98 ? 10.521 4.558 -7.742 1.00 91.25 98 GLY A CA 1
ATOM 724 C C . GLY A 1 98 ? 9.030 4.215 -7.794 1.00 91.25 98 GLY A C 1
ATOM 725 O O . GLY A 1 98 ? 8.202 4.918 -7.212 1.00 91.25 98 GLY A O 1
ATOM 726 N N . LEU A 1 99 ? 8.690 3.082 -8.414 1.00 90.00 99 LEU A N 1
ATOM 727 C CA . LEU A 1 99 ? 7.319 2.575 -8.458 1.00 90.00 99 LEU A CA 1
ATOM 728 C C . LEU A 1 99 ? 6.794 2.240 -7.052 1.00 90.00 99 LEU A C 1
ATOM 730 O O . LEU A 1 99 ? 5.673 2.612 -6.707 1.00 90.00 99 LEU A O 1
ATOM 734 N N . MET A 1 100 ? 7.625 1.608 -6.217 1.00 90.62 100 MET A N 1
ATOM 735 C CA . MET A 1 100 ? 7.292 1.303 -4.821 1.00 90.62 100 MET A CA 1
ATOM 736 C C . MET A 1 100 ? 7.059 2.573 -3.994 1.00 90.62 100 MET A C 1
ATOM 738 O O . MET A 1 100 ? 6.097 2.637 -3.229 1.00 90.62 100 MET A O 1
ATOM 742 N N . ALA A 1 101 ? 7.891 3.605 -4.170 1.00 94.69 101 ALA A N 1
ATOM 743 C CA . ALA A 1 101 ? 7.713 4.890 -3.494 1.00 94.69 101 ALA A CA 1
ATOM 744 C C . ALA A 1 101 ? 6.397 5.574 -3.904 1.00 94.69 101 ALA A C 1
ATOM 746 O O . ALA A 1 101 ? 5.648 6.044 -3.045 1.00 94.69 101 ALA A O 1
ATOM 747 N N . MET A 1 102 ? 6.079 5.575 -5.202 1.00 92.31 102 MET A N 1
ATOM 748 C CA . MET A 1 102 ? 4.825 6.130 -5.718 1.00 92.31 102 MET A CA 1
ATOM 749 C C . MET A 1 102 ? 3.601 5.388 -5.161 1.00 92.31 102 MET A C 1
ATOM 751 O O . MET A 1 102 ? 2.641 6.023 -4.723 1.00 92.31 102 MET A O 1
ATOM 755 N N . MET A 1 103 ? 3.642 4.053 -5.116 1.00 90.81 103 MET A N 1
ATOM 756 C CA . MET A 1 103 ? 2.575 3.245 -4.515 1.00 90.81 103 MET A CA 1
ATOM 757 C C . MET A 1 103 ? 2.429 3.518 -3.018 1.00 90.81 103 MET A C 1
ATOM 759 O O . MET A 1 103 ? 1.314 3.708 -2.537 1.00 90.81 103 MET A O 1
ATOM 763 N N . GLY A 1 104 ? 3.543 3.601 -2.289 1.00 93.25 104 GLY A N 1
ATOM 764 C CA . GLY A 1 104 ? 3.542 3.932 -0.865 1.00 93.25 104 GLY A CA 1
ATOM 765 C C . GLY A 1 104 ? 2.901 5.291 -0.584 1.00 93.25 104 GLY A C 1
ATOM 766 O O . GLY A 1 104 ? 2.075 5.408 0.320 1.00 93.25 104 GLY A O 1
ATOM 767 N N . MET A 1 105 ? 3.207 6.301 -1.404 1.00 95.19 105 MET A N 1
ATOM 768 C CA . MET A 1 105 ? 2.569 7.615 -1.314 1.00 95.19 105 MET A CA 1
ATOM 769 C C . MET A 1 105 ? 1.061 7.537 -1.577 1.00 95.19 105 MET A C 1
ATOM 771 O O . MET A 1 105 ? 0.283 8.150 -0.851 1.00 95.19 105 MET A O 1
ATOM 775 N N . ASN A 1 106 ? 0.635 6.759 -2.573 1.00 90.75 106 ASN A N 1
ATOM 776 C CA . ASN A 1 106 ? -0.783 6.589 -2.883 1.00 90.75 106 ASN A CA 1
ATOM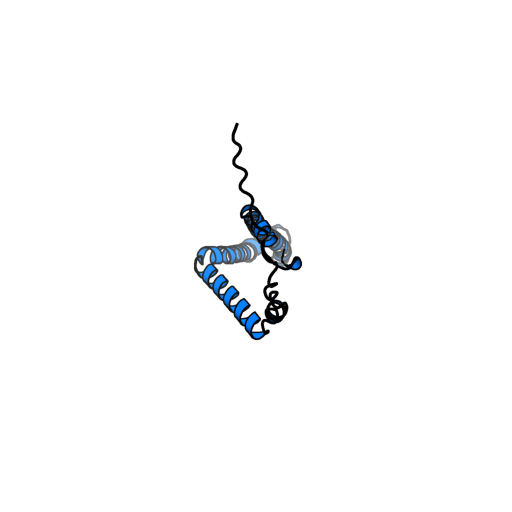 777 C C . ASN A 1 106 ? -1.552 5.941 -1.714 1.00 90.75 106 ASN A C 1
ATOM 779 O O . ASN A 1 106 ? -2.611 6.428 -1.320 1.00 90.75 106 ASN A O 1
ATOM 783 N N . ILE A 1 107 ? -0.967 4.917 -1.081 1.00 92.06 107 ILE A N 1
ATOM 784 C CA . ILE A 1 107 ? -1.529 4.276 0.118 1.00 92.06 107 ILE A CA 1
ATOM 785 C C . ILE A 1 107 ? -1.597 5.269 1.283 1.00 92.06 107 ILE A C 1
ATOM 787 O O . ILE A 1 107 ? -2.627 5.367 1.949 1.00 92.06 107 ILE A O 1
ATOM 791 N N . ALA A 1 108 ? -0.526 6.031 1.522 1.00 94.75 108 ALA A N 1
ATOM 792 C CA . ALA A 1 108 ? -0.492 7.031 2.587 1.00 94.75 108 ALA A CA 1
ATOM 793 C C . ALA A 1 108 ? -1.583 8.095 2.404 1.00 94.75 108 ALA A C 1
ATOM 795 O O . ALA A 1 108 ? -2.243 8.467 3.373 1.00 94.75 108 ALA A O 1
ATOM 796 N N . MET A 1 109 ? -1.822 8.532 1.164 1.00 95.00 109 MET A N 1
ATOM 797 C CA . MET A 1 109 ? -2.919 9.441 0.830 1.00 95.00 109 MET A CA 1
ATOM 798 C C . MET A 1 109 ? -4.282 8.817 1.142 1.00 95.00 109 MET A C 1
ATOM 800 O O . MET A 1 109 ? -5.088 9.456 1.810 1.00 95.00 109 MET A O 1
ATOM 804 N N . ALA A 1 110 ? -4.532 7.573 0.721 1.00 89.94 110 ALA A N 1
ATOM 805 C CA . ALA A 1 110 ? -5.800 6.883 0.973 1.00 89.94 110 ALA A CA 1
ATOM 806 C C . ALA A 1 110 ? -6.085 6.678 2.473 1.00 89.94 110 ALA A C 1
ATOM 808 O O . ALA A 1 110 ? -7.215 6.839 2.933 1.00 89.94 110 ALA A O 1
ATOM 809 N N . VAL A 1 111 ? -5.058 6.352 3.262 1.00 93.75 111 VAL A N 1
ATOM 810 C CA . VAL A 1 111 ? -5.188 6.250 4.722 1.00 93.75 111 VAL A CA 1
ATOM 811 C C . VAL A 1 111 ? -5.404 7.632 5.336 1.00 93.75 111 VAL A C 1
ATOM 813 O O . VAL A 1 111 ? -6.277 7.796 6.185 1.00 93.75 111 VAL A O 1
ATOM 816 N N . GLY A 1 112 ? -4.647 8.636 4.890 1.00 94.31 112 GLY A N 1
ATOM 817 C CA . GLY A 1 112 ? -4.755 10.008 5.378 1.00 94.31 112 GLY A CA 1
ATOM 818 C C . GLY A 1 112 ? -6.143 10.607 5.153 1.00 94.31 112 GLY A C 1
ATOM 819 O O . GLY A 1 112 ? -6.695 11.232 6.059 1.00 94.31 112 GLY A O 1
ATOM 820 N N . THR A 1 113 ? -6.748 10.373 3.987 1.00 95.00 113 THR A N 1
ATOM 821 C CA . THR A 1 113 ? -8.126 10.802 3.711 1.00 95.00 113 THR A CA 1
ATOM 822 C C . THR A 1 113 ? -9.134 10.059 4.582 1.00 95.00 113 THR A C 1
ATOM 824 O O . THR A 1 113 ? -10.015 10.706 5.144 1.00 95.00 113 THR A O 1
ATOM 827 N N . GLY A 1 114 ? -8.975 8.744 4.773 1.00 90.81 114 GLY A N 1
ATOM 828 C CA . GLY A 1 114 ? -9.828 7.954 5.667 1.00 90.81 114 GLY A CA 1
ATOM 829 C C . GLY A 1 114 ? -9.796 8.457 7.113 1.00 90.81 114 GLY A C 1
ATOM 830 O O . GLY A 1 114 ? -10.841 8.693 7.714 1.00 90.81 114 GLY A O 1
ATOM 831 N N . VAL A 1 115 ? -8.599 8.724 7.642 1.00 92.44 115 VAL A N 1
ATOM 832 C CA . VAL A 1 115 ? -8.419 9.295 8.985 1.00 92.44 115 VAL A CA 1
ATOM 833 C C . VAL A 1 115 ? -9.045 10.687 9.080 1.00 92.44 115 VAL A C 1
ATOM 835 O O . VAL A 1 115 ? -9.750 10.990 10.042 1.00 92.44 115 VAL A O 1
ATOM 838 N N . ASN A 1 116 ? -8.830 11.543 8.079 1.00 93.88 116 ASN A N 1
ATOM 839 C CA . ASN A 1 116 ? -9.442 12.869 8.039 1.00 93.88 116 ASN A CA 1
ATOM 840 C C . ASN A 1 116 ? -10.977 12.792 8.027 1.00 93.88 116 ASN A C 1
ATOM 842 O O . ASN A 1 116 ? -11.643 13.559 8.721 1.00 93.88 116 ASN A O 1
ATOM 846 N N . ASP A 1 117 ? -11.554 11.847 7.289 1.00 93.75 117 ASP A N 1
ATOM 847 C CA . ASP A 1 117 ? -12.997 11.622 7.284 1.00 93.75 117 ASP A CA 1
ATOM 848 C C . ASP A 1 117 ? -13.521 11.158 8.648 1.00 93.75 117 ASP A C 1
ATOM 850 O O . ASP A 1 117 ? -14.601 11.588 9.060 1.00 93.75 117 ASP A O 1
ATOM 854 N N . ASP A 1 118 ? -12.767 10.335 9.375 1.00 88.81 118 ASP A N 1
ATOM 855 C CA . ASP A 1 118 ? -13.125 9.910 10.732 1.00 88.81 118 ASP A CA 1
ATOM 856 C C . ASP A 1 118 ? -13.110 11.083 11.726 1.00 88.81 118 ASP A C 1
ATOM 858 O O . ASP A 1 118 ? -14.006 11.190 12.575 1.00 88.81 118 ASP A O 1
ATOM 862 N N . PHE A 1 119 ? -12.168 12.023 11.571 1.00 88.62 119 PHE A N 1
ATOM 863 C CA . PHE A 1 119 ? -12.181 13.291 12.308 1.00 88.62 119 PHE A CA 1
ATOM 864 C C . PHE A 1 119 ? -13.395 14.150 11.943 1.00 88.62 119 PHE A C 1
ATOM 866 O O . PHE A 1 119 ? -14.095 14.631 12.834 1.00 88.62 119 PHE A O 1
ATOM 873 N N . ARG A 1 120 ? -13.702 14.307 10.648 1.00 91.06 120 ARG A N 1
ATOM 874 C CA . ARG A 1 120 ? -14.855 15.105 10.183 1.00 91.06 120 ARG A CA 1
ATOM 875 C C . ARG A 1 120 ? -16.194 14.538 10.648 1.00 91.06 120 ARG A C 1
ATOM 877 O O . ARG A 1 120 ? -17.122 15.301 10.895 1.00 91.06 120 ARG A O 1
ATOM 884 N N . LYS A 1 121 ? -16.302 13.215 10.783 1.00 90.12 121 LYS A N 1
ATOM 885 C CA . LYS A 1 121 ? -17.499 12.521 11.287 1.00 90.12 121 LYS A CA 1
ATOM 886 C C . LYS A 1 121 ? -17.618 12.541 12.818 1.00 90.12 121 LYS A C 1
ATOM 888 O O . LYS A 1 121 ? -18.596 12.014 13.344 1.00 90.12 121 LYS A O 1
ATOM 893 N N . GLY A 1 122 ? -16.647 13.112 13.539 1.00 87.12 122 GLY A N 1
ATOM 894 C CA . GLY A 1 122 ? -16.668 13.202 15.003 1.00 87.12 122 GLY A CA 1
ATOM 895 C C . GLY A 1 122 ? -16.550 11.846 15.707 1.00 87.12 122 GLY A C 1
ATOM 896 O O . GLY A 1 122 ? -16.956 11.707 16.862 1.00 87.12 122 GLY A O 1
ATOM 897 N N . VAL A 1 123 ? -16.009 10.826 15.027 1.00 85.88 123 VAL A N 1
ATOM 898 C CA . VAL A 1 123 ? -15.891 9.462 15.572 1.00 85.88 123 VAL A CA 1
ATOM 899 C C . VAL A 1 123 ? -15.066 9.469 16.865 1.00 85.88 123 VAL A C 1
ATOM 901 O O . VAL A 1 123 ? -15.444 8.829 17.846 1.00 85.88 123 VAL A O 1
ATOM 904 N N . MET A 1 124 ? -14.005 10.279 16.905 1.00 84.06 124 MET A N 1
ATOM 905 C CA . MET A 1 124 ? -13.122 10.418 18.069 1.00 84.06 124 MET A CA 1
ATOM 906 C C . MET A 1 124 ? -13.818 11.045 19.287 1.00 84.06 124 MET A C 1
ATOM 908 O O . MET A 1 124 ? -13.583 10.618 20.419 1.00 84.06 124 MET A O 1
ATOM 912 N N . ASP A 1 125 ? -14.725 12.002 19.084 1.00 84.38 125 ASP A N 1
ATOM 913 C CA . ASP A 1 125 ? -15.493 12.617 20.178 1.00 84.38 125 ASP A CA 1
ATOM 914 C C . ASP A 1 125 ? -16.547 11.654 20.732 1.00 84.38 125 ASP A C 1
ATOM 916 O O . ASP A 1 125 ? -16.797 11.591 21.941 1.00 84.38 125 ASP A O 1
ATOM 920 N N . ARG A 1 126 ? -17.107 10.811 19.861 1.00 83.19 126 ARG A N 1
ATOM 921 C CA . ARG A 1 126 ? -17.995 9.723 20.269 1.00 83.19 126 ARG A CA 1
ATOM 922 C C . ARG A 1 126 ? -17.254 8.663 21.090 1.00 83.19 126 ARG A C 1
ATOM 924 O O . ARG A 1 126 ? -17.794 8.183 22.083 1.00 83.19 126 ARG A O 1
ATOM 931 N N . PHE A 1 127 ? -16.014 8.324 20.726 1.00 80.44 127 PHE A N 1
ATOM 932 C CA . PHE A 1 127 ? -15.195 7.408 21.525 1.00 80.44 127 PHE A CA 1
ATOM 933 C C . PHE A 1 127 ? -14.820 7.985 22.894 1.00 80.44 127 PHE A C 1
ATOM 935 O O . PHE A 1 127 ? -14.806 7.252 23.877 1.00 80.44 127 PHE A O 1
ATOM 942 N N . ARG A 1 128 ? -14.594 9.300 22.991 1.00 75.94 128 ARG A N 1
ATOM 943 C CA . ARG A 1 128 ? -14.293 9.982 24.263 1.00 75.94 128 ARG A CA 1
ATOM 944 C C . ARG A 1 128 ? -15.473 10.072 25.234 1.00 75.94 128 ARG A C 1
ATOM 946 O O . ARG A 1 128 ? -15.242 10.242 26.427 1.00 75.94 128 ARG A O 1
ATOM 953 N N . THR A 1 129 ? -16.711 9.991 24.746 1.00 83.94 129 THR A N 1
ATOM 954 C CA . THR A 1 129 ? -17.932 10.101 25.571 1.00 83.94 129 THR A CA 1
ATOM 955 C C . THR A 1 129 ? -18.510 8.750 25.998 1.00 83.94 129 THR A C 1
ATOM 957 O O . THR A 1 129 ? -19.330 8.699 26.914 1.00 83.94 129 THR A O 1
ATOM 960 N N . MET A 1 130 ? -18.074 7.647 25.384 1.00 81.12 130 MET A N 1
ATOM 961 C CA . MET A 1 130 ? -18.424 6.291 25.813 1.00 81.12 130 MET A CA 1
ATOM 962 C C . MET A 1 130 ? -17.445 5.770 26.881 1.00 81.12 130 MET A C 1
ATOM 964 O O . MET A 1 130 ? -16.282 6.175 26.899 1.00 81.12 130 MET A O 1
ATOM 968 N N . PRO A 1 131 ? -17.866 4.840 27.760 1.00 68.19 131 PRO A N 1
ATOM 969 C CA . PRO A 1 131 ? -16.970 4.178 28.704 1.00 68.19 131 PRO A CA 1
ATOM 970 C C . PRO A 1 131 ? -16.076 3.164 27.967 1.00 68.19 131 PRO A C 1
ATOM 972 O O . PRO A 1 131 ? -16.309 1.960 28.018 1.00 68.19 131 PRO A O 1
ATOM 975 N N . ILE A 1 132 ? -15.065 3.655 27.245 1.00 72.31 132 ILE A N 1
ATOM 976 C CA . ILE A 1 132 ? -14.055 2.849 26.543 1.00 72.31 132 ILE A CA 1
ATOM 977 C C . ILE A 1 132 ? -12.671 3.126 27.138 1.00 72.31 132 ILE A C 1
ATOM 979 O O . ILE A 1 132 ? -12.379 4.233 27.595 1.00 72.31 132 ILE A O 1
ATOM 983 N N . ALA A 1 133 ? -11.803 2.113 27.159 1.00 68.50 133 ALA A N 1
ATOM 984 C CA . ALA A 1 133 ? -10.442 2.253 27.666 1.00 68.50 133 ALA A CA 1
ATOM 985 C C . ALA A 1 133 ? -9.661 3.304 26.853 1.00 68.50 133 ALA A C 1
ATOM 987 O O . ALA A 1 133 ? -9.664 3.265 25.624 1.00 68.50 133 ALA A O 1
ATOM 988 N N . ARG A 1 134 ? -8.935 4.208 27.532 1.00 65.69 134 ARG A N 1
ATOM 989 C CA . ARG A 1 134 ? -8.129 5.280 26.900 1.00 65.69 134 ARG A CA 1
ATOM 990 C C . ARG A 1 134 ? -7.079 4.787 25.895 1.00 65.69 134 ARG A C 1
ATOM 992 O O . ARG A 1 134 ? -6.570 5.602 25.145 1.00 65.69 134 ARG A O 1
ATOM 999 N N . SER A 1 135 ? -6.746 3.497 25.892 1.00 66.06 135 SER A N 1
ATOM 1000 C CA . SER A 1 135 ? -5.830 2.878 24.927 1.00 66.06 135 SER A CA 1
ATOM 1001 C C . SER A 1 135 ? -6.453 2.610 23.552 1.00 66.06 135 SER A C 1
ATOM 1003 O O . SER A 1 135 ? -5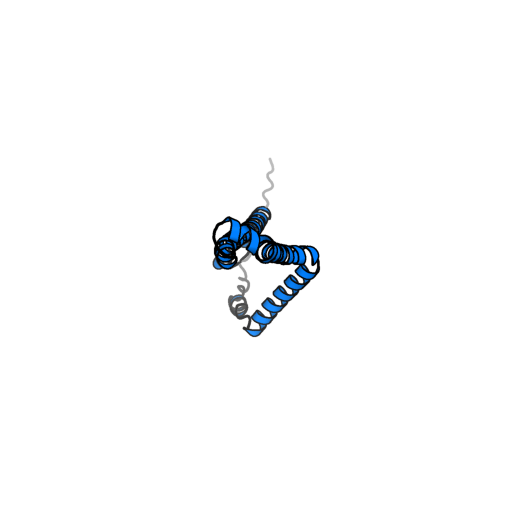.735 2.209 22.644 1.00 66.06 135 SER A O 1
ATOM 1005 N N . SER A 1 136 ? -7.772 2.769 23.401 1.00 57.84 136 SER A N 1
ATOM 1006 C CA . SER A 1 136 ? -8.495 2.556 22.135 1.00 57.84 136 SER A CA 1
ATOM 1007 C C . SER A 1 136 ? -8.717 3.834 21.314 1.00 57.84 136 SER A C 1
ATOM 1009 O O . SER A 1 136 ? -9.415 3.768 20.305 1.00 57.84 136 SER A O 1
ATOM 1011 N N . VAL A 1 137 ? -8.168 4.980 21.740 1.00 58.75 137 VAL A N 1
ATOM 1012 C CA . VAL A 1 137 ? -8.279 6.287 21.063 1.00 58.75 137 VAL A CA 1
ATOM 101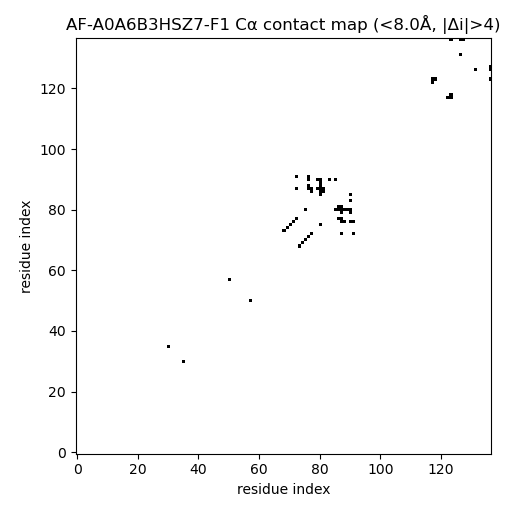3 C C . VAL A 1 137 ? -6.894 6.837 20.770 1.00 58.75 137 VAL A C 1
ATOM 1015 O O . VAL A 1 137 ? -6.036 6.729 21.674 1.00 58.75 137 VAL A O 1
#